Protein AF-A0A0D0BDY7-F1 (afdb_monomer)

Sequence (151 aa):
IKNIENAEEYLNKNLLCHIDEPFTLTHLISVMFHITQLKSVPLLAIEAIRAVAYIMKKHEANEIAETITNQITNNLSPRIAEHVIAAISPQVAKILSTSENLETIIKEAERLKSAVEREKEEKEERWRWQQSTLKKQQTPYMNPSMNATRP

Mean predicted aligned error: 12.8 Å

Structure (mmCIF, N/CA/C/O backbone):
data_AF-A0A0D0BDY7-F1
#
_entry.id   AF-A0A0D0BDY7-F1
#
loop_
_atom_site.group_PDB
_atom_site.id
_atom_site.type_symbol
_atom_site.label_atom_id
_atom_site.label_alt_id
_atom_site.label_comp_id
_atom_site.label_asym_id
_atom_site.label_entity_id
_atom_site.label_seq_id
_atom_site.pdbx_PDB_ins_code
_atom_site.Cartn_x
_atom_site.Cartn_y
_atom_site.Cartn_z
_atom_site.occupancy
_atom_site.B_iso_or_equiv
_atom_site.auth_seq_id
_atom_site.auth_comp_id
_atom_site.auth_asym_id
_atom_site.auth_atom_id
_atom_site.pdbx_PDB_model_num
ATOM 1 N N . ILE A 1 1 ? -28.225 -10.685 34.393 1.00 78.38 1 ILE A N 1
ATOM 2 C CA . ILE A 1 1 ? -28.077 -10.942 32.940 1.00 78.38 1 ILE A CA 1
ATOM 3 C C . ILE A 1 1 ? -27.504 -12.349 32.786 1.00 78.38 1 ILE A C 1
ATOM 5 O O . ILE A 1 1 ? -26.623 -12.680 33.569 1.00 78.38 1 ILE A O 1
ATOM 9 N N . LYS A 1 2 ? -28.070 -13.202 31.917 1.00 88.38 2 LYS A N 1
ATOM 10 C CA . LYS A 1 2 ? -27.731 -14.644 31.838 1.00 88.38 2 LYS A CA 1
ATOM 11 C C . LYS A 1 2 ? -27.155 -15.088 30.481 1.00 88.38 2 LYS A C 1
ATOM 13 O O . LYS A 1 2 ? -26.536 -16.140 30.421 1.00 88.38 2 LYS A O 1
ATOM 18 N N . ASN A 1 3 ? -27.356 -14.301 29.432 1.00 90.94 3 ASN A N 1
ATOM 19 C CA . ASN A 1 3 ? -26.882 -14.505 28.061 1.00 90.94 3 ASN A CA 1
ATOM 20 C C . ASN A 1 3 ? -26.781 -13.126 27.369 1.00 90.94 3 ASN A C 1
ATOM 22 O O . ASN A 1 3 ? -27.071 -12.100 27.999 1.00 90.94 3 ASN A O 1
ATOM 26 N N . ILE A 1 4 ? -26.350 -13.117 26.106 1.00 87.19 4 ILE A N 1
ATOM 27 C CA . ILE A 1 4 ? -26.159 -11.895 25.313 1.00 87.19 4 ILE A CA 1
ATOM 28 C C . ILE A 1 4 ? -27.511 -11.241 25.024 1.00 87.19 4 ILE A C 1
ATOM 30 O O . ILE A 1 4 ? -27.672 -10.052 25.272 1.00 87.19 4 ILE A O 1
ATOM 34 N N . GLU A 1 5 ? -28.516 -12.023 24.638 1.00 89.00 5 GLU A N 1
ATOM 35 C CA . GLU A 1 5 ? -29.842 -11.523 24.267 1.00 89.00 5 GLU A CA 1
ATOM 36 C C . GLU A 1 5 ? -30.500 -10.766 25.430 1.00 89.00 5 GLU A C 1
ATOM 38 O O . GLU A 1 5 ? -31.008 -9.660 25.259 1.00 89.00 5 GLU A O 1
ATOM 43 N N . ASN A 1 6 ? -30.410 -11.296 26.656 1.00 89.75 6 ASN A N 1
ATOM 44 C CA . ASN A 1 6 ? -30.928 -10.617 27.843 1.00 89.75 6 ASN A CA 1
ATOM 45 C C . ASN A 1 6 ? -30.099 -9.374 28.220 1.00 89.75 6 ASN A C 1
ATOM 47 O O . ASN A 1 6 ? -30.590 -8.527 28.970 1.00 89.75 6 ASN A O 1
ATOM 51 N N . ALA A 1 7 ? -28.834 -9.285 27.795 1.00 89.94 7 ALA A N 1
ATOM 52 C CA . ALA A 1 7 ? -27.998 -8.105 28.010 1.00 89.94 7 ALA A CA 1
ATOM 53 C C . ALA A 1 7 ? -28.418 -6.974 27.068 1.00 89.94 7 ALA A C 1
ATOM 55 O O . ALA A 1 7 ? -28.667 -5.859 27.522 1.00 89.94 7 ALA A O 1
ATOM 56 N N . GLU A 1 8 ? -28.563 -7.286 25.782 1.00 89.19 8 GLU A N 1
ATOM 57 C CA . GLU A 1 8 ? -29.018 -6.349 24.754 1.00 89.19 8 GLU A CA 1
ATOM 58 C C . GLU A 1 8 ? -30.440 -5.867 25.044 1.00 89.19 8 GLU A C 1
ATOM 60 O O . GLU A 1 8 ? -30.711 -4.667 25.037 1.00 89.19 8 GLU A O 1
ATOM 65 N N . GLU A 1 9 ? -31.340 -6.782 25.417 1.00 89.12 9 GLU A N 1
ATOM 66 C CA . GLU A 1 9 ? -32.703 -6.441 25.825 1.00 89.12 9 GLU A CA 1
ATOM 67 C C . GLU A 1 9 ? -32.711 -5.497 27.037 1.00 89.12 9 GLU A C 1
ATOM 69 O O . GLU A 1 9 ? -33.497 -4.550 27.083 1.00 89.12 9 GLU A O 1
ATOM 74 N N . TYR A 1 10 ? -31.824 -5.711 28.014 1.00 90.50 10 TYR A N 1
ATOM 75 C CA . TYR A 1 10 ? -31.689 -4.812 29.160 1.00 90.50 10 TYR A CA 1
ATOM 76 C C . TYR A 1 10 ? -31.228 -3.413 28.735 1.00 90.50 10 TYR A C 1
ATOM 78 O O . TYR A 1 10 ? -31.810 -2.424 29.185 1.00 90.50 10 TYR A O 1
ATOM 86 N N . LEU A 1 11 ? -30.206 -3.312 27.882 1.00 90.75 11 LEU A N 1
ATOM 87 C CA . LEU A 1 11 ? -29.693 -2.022 27.414 1.00 90.75 11 LEU A CA 1
ATOM 88 C C . LEU A 1 11 ? -30.750 -1.264 26.596 1.00 90.75 11 LEU A C 1
ATOM 90 O O . LEU A 1 11 ? -30.972 -0.078 26.846 1.00 90.75 11 LEU A O 1
ATOM 94 N N . ASN A 1 12 ? -31.476 -1.969 25.725 1.00 88.06 12 ASN A N 1
ATOM 95 C CA . ASN A 1 12 ? -32.577 -1.417 24.935 1.00 88.06 12 ASN A CA 1
ATOM 96 C C . ASN A 1 12 ? -33.722 -0.922 25.827 1.00 88.06 12 ASN A C 1
ATOM 98 O O . ASN A 1 12 ? -34.173 0.215 25.695 1.00 88.06 12 ASN A O 1
ATOM 102 N N . LYS A 1 13 ? -34.163 -1.738 26.795 1.00 89.19 13 LYS A N 1
ATOM 103 C CA . LYS A 1 13 ? -35.236 -1.373 27.739 1.00 89.19 13 LYS A CA 1
ATOM 104 C C . LYS A 1 13 ? -34.909 -0.137 28.572 1.00 89.19 13 LYS A C 1
ATOM 106 O O . LYS A 1 13 ? -35.816 0.610 28.926 1.00 89.19 13 LYS A O 1
ATOM 111 N N . ASN A 1 14 ? -33.634 0.068 28.895 1.00 88.56 14 ASN A N 1
ATOM 112 C CA . ASN A 1 14 ? -33.175 1.219 29.671 1.00 88.56 14 ASN A CA 1
ATOM 113 C C . ASN A 1 14 ? -32.758 2.412 28.797 1.00 88.56 14 ASN A C 1
ATOM 115 O O . ASN A 1 14 ? -32.240 3.387 29.338 1.00 88.56 14 ASN A O 1
ATOM 119 N N . LEU A 1 15 ? -32.986 2.351 27.478 1.00 88.38 15 LEU A N 1
ATOM 120 C CA . LEU A 1 15 ? -32.622 3.401 26.518 1.00 88.38 15 LEU A CA 1
ATOM 121 C C . LEU A 1 15 ? -31.127 3.767 26.581 1.00 88.38 15 LEU A C 1
ATOM 123 O O . LEU A 1 15 ? -30.750 4.928 26.431 1.00 88.38 15 LEU A O 1
ATOM 127 N N . LEU A 1 16 ? -30.275 2.771 26.849 1.00 88.75 16 LEU A N 1
ATOM 128 C CA . LEU A 1 16 ? -28.820 2.934 26.938 1.00 88.75 16 LEU A CA 1
ATOM 129 C C . LEU A 1 16 ? -28.112 2.679 25.602 1.00 88.75 16 LEU A C 1
ATOM 131 O O . LEU A 1 16 ? -26.951 3.053 25.462 1.00 88.75 16 LEU A O 1
ATOM 135 N N . CYS A 1 17 ? -28.799 2.061 24.641 1.00 85.94 17 CYS A N 1
ATOM 136 C CA . CYS A 1 17 ? -28.347 1.824 23.272 1.00 85.94 17 CYS A CA 1
ATOM 137 C C . CYS A 1 17 ? -29.480 2.096 22.273 1.00 85.94 17 CYS A C 1
ATOM 139 O O . CYS A 1 17 ? -30.655 2.140 22.646 1.00 85.94 17 CYS A O 1
ATOM 141 N N . HIS A 1 18 ? -29.119 2.277 21.002 1.00 78.00 18 HIS A N 1
ATOM 142 C CA . HIS A 1 18 ? -30.085 2.344 19.908 1.00 78.00 18 HIS A CA 1
ATOM 143 C C . HIS A 1 18 ? -30.484 0.931 19.481 1.00 78.00 18 HIS A C 1
ATOM 145 O O . HIS A 1 18 ? -29.632 0.055 19.337 1.00 78.00 18 HIS A O 1
ATOM 151 N N . ILE A 1 19 ? -31.786 0.729 19.282 1.00 72.81 19 ILE A N 1
ATOM 152 C CA . ILE A 1 19 ? -32.339 -0.529 18.779 1.00 72.81 19 ILE A CA 1
ATOM 153 C C . ILE A 1 19 ? -31.872 -0.699 17.322 1.00 72.81 19 ILE A C 1
ATOM 155 O O . ILE A 1 19 ? -31.860 0.272 16.567 1.00 72.81 19 ILE A O 1
ATOM 159 N N . ASP A 1 20 ? -31.476 -1.920 16.958 1.00 77.12 20 ASP A N 1
ATOM 160 C CA . ASP A 1 20 ? -31.032 -2.343 15.616 1.00 77.12 20 ASP A CA 1
ATOM 161 C C . ASP A 1 20 ? -29.631 -1.891 15.155 1.00 77.12 20 ASP A C 1
ATOM 163 O O . ASP A 1 20 ? -29.264 -2.113 13.999 1.00 77.12 20 ASP A O 1
ATOM 167 N N . GLU A 1 21 ? -28.804 -1.321 16.036 1.00 78.88 21 GLU A N 1
ATOM 168 C CA . GLU A 1 21 ? -27.406 -1.014 15.710 1.00 78.88 21 GLU A CA 1
ATOM 169 C C . GLU A 1 21 ? -26.455 -2.111 16.232 1.00 78.88 21 GLU A C 1
ATOM 171 O O . GLU A 1 21 ? -26.588 -2.544 17.380 1.00 78.88 21 GLU A O 1
ATOM 176 N N . PRO A 1 22 ? -25.481 -2.589 15.430 1.00 84.50 22 PRO A N 1
ATOM 177 C CA . PRO A 1 22 ? -24.513 -3.570 15.906 1.00 84.50 22 PRO A CA 1
ATOM 178 C C . PRO A 1 22 ? -23.632 -2.986 17.019 1.00 84.50 22 PRO A C 1
ATOM 180 O O . PRO A 1 22 ? -23.167 -1.847 16.933 1.00 84.50 22 PRO A O 1
ATOM 183 N N . PHE A 1 23 ? -23.324 -3.803 18.030 1.00 87.25 23 PHE A N 1
ATOM 184 C CA . PHE A 1 23 ? -22.431 -3.437 19.133 1.00 87.25 23 PHE A CA 1
ATOM 185 C C . PHE A 1 23 ? -20.962 -3.348 18.684 1.00 87.25 23 PHE A C 1
ATOM 187 O O . PHE A 1 23 ? -20.144 -4.226 18.950 1.00 87.25 23 PHE A O 1
ATOM 194 N N . THR A 1 24 ? -20.624 -2.258 17.995 1.00 89.56 24 THR A N 1
ATOM 195 C CA . THR A 1 24 ? -19.242 -1.868 17.679 1.00 89.56 24 THR A CA 1
ATOM 196 C C . THR A 1 24 ? -18.525 -1.308 18.912 1.00 89.56 24 THR A C 1
ATOM 198 O O . THR A 1 24 ? -19.160 -0.946 19.906 1.00 89.56 24 THR A O 1
ATOM 201 N N . LEU A 1 25 ? -17.193 -1.185 18.855 1.00 89.38 25 LEU A N 1
ATOM 202 C CA . LEU A 1 25 ? -16.420 -0.608 19.960 1.00 89.38 25 LEU A CA 1
ATOM 203 C C . LEU A 1 25 ? -16.844 0.844 20.257 1.00 89.38 25 LEU A C 1
ATOM 205 O O . LEU A 1 25 ? -17.083 1.181 21.418 1.00 89.38 25 LEU A O 1
ATOM 209 N N . THR A 1 26 ? -17.036 1.665 19.214 1.00 88.56 26 THR A N 1
ATOM 210 C CA . THR A 1 26 ? -17.611 3.018 19.321 1.00 88.56 26 THR A CA 1
ATOM 211 C C . THR A 1 26 ? -18.983 3.007 20.004 1.00 88.56 26 THR A C 1
ATOM 213 O O . THR A 1 26 ? -19.231 3.809 20.910 1.00 88.56 26 THR A O 1
ATOM 216 N N . HIS A 1 27 ? -19.870 2.085 19.618 1.00 90.38 27 HIS A N 1
ATOM 217 C CA . HIS A 1 27 ? -21.196 1.978 20.226 1.00 90.38 27 HIS A CA 1
ATOM 218 C C . HIS A 1 27 ? -21.088 1.640 21.722 1.00 90.38 27 HIS A C 1
ATOM 220 O O . HIS A 1 27 ? -21.709 2.299 22.556 1.00 90.38 27 HIS A O 1
ATOM 226 N N . LEU A 1 28 ? -20.244 0.672 22.093 1.00 91.50 28 LEU A N 1
ATOM 227 C CA . LEU A 1 28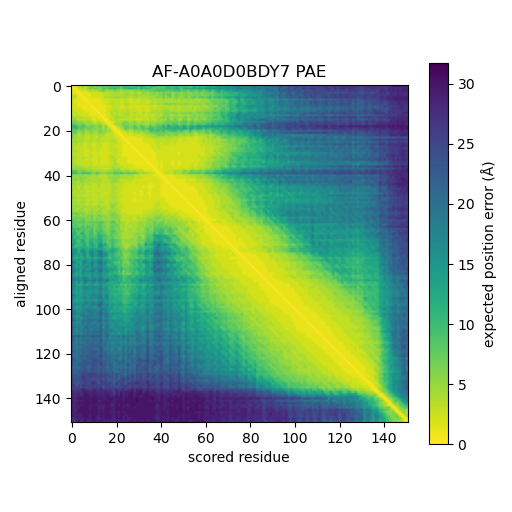 ? -20.022 0.292 23.494 1.00 91.50 28 LEU A CA 1
ATOM 228 C C . LEU A 1 28 ? -19.450 1.445 24.336 1.00 91.50 28 LEU A C 1
ATOM 230 O O . LEU A 1 28 ? -19.867 1.631 25.480 1.00 91.50 28 LEU A O 1
ATOM 234 N N . ILE A 1 29 ? -18.556 2.262 23.770 1.00 91.94 29 ILE A N 1
ATOM 235 C CA . ILE A 1 29 ? -18.049 3.486 24.413 1.00 91.94 29 ILE A CA 1
ATOM 236 C C . ILE A 1 29 ? -19.197 4.475 24.691 1.00 91.94 29 ILE A C 1
ATOM 238 O O . ILE A 1 29 ? -19.255 5.065 25.774 1.00 91.94 29 ILE A O 1
ATOM 242 N N . SER A 1 30 ? -20.138 4.629 23.753 1.00 91.25 30 SER A N 1
ATOM 243 C CA . SER A 1 30 ? -21.329 5.468 23.938 1.00 91.25 30 SER A CA 1
ATOM 244 C C . SER A 1 30 ? -22.257 4.927 25.028 1.00 91.25 30 SER A C 1
ATOM 246 O O . SER A 1 30 ? -22.672 5.681 25.907 1.00 91.25 30 SER A O 1
ATOM 248 N N . VAL A 1 31 ? -22.519 3.615 25.044 1.00 93.06 31 VAL A N 1
ATOM 249 C CA . VAL A 1 31 ? -23.297 2.940 26.105 1.00 93.06 31 VAL A CA 1
ATOM 250 C C . VAL A 1 31 ? -22.659 3.166 27.478 1.00 93.06 31 VAL A C 1
ATOM 252 O O . VAL A 1 31 ? -23.341 3.548 28.429 1.00 93.06 31 VAL A O 1
ATOM 255 N N . MET A 1 32 ? -21.338 2.997 27.591 1.00 93.50 32 MET A N 1
ATOM 256 C CA . MET A 1 32 ? -20.593 3.289 28.818 1.00 93.50 32 MET A CA 1
ATOM 257 C C . MET A 1 32 ? -20.769 4.745 29.255 1.00 93.50 32 MET A C 1
ATOM 259 O O . MET A 1 32 ? -21.017 5.009 30.433 1.00 93.50 32 MET A O 1
ATOM 263 N N . PHE A 1 33 ? -20.706 5.693 28.319 1.00 91.19 33 PHE A N 1
ATOM 264 C CA . PHE A 1 33 ? -20.936 7.103 28.614 1.00 91.19 33 PHE A CA 1
ATOM 265 C C . PHE A 1 33 ? -22.359 7.360 29.126 1.00 91.19 33 PHE A C 1
ATOM 267 O O . PHE A 1 33 ? -22.511 8.034 30.147 1.00 91.19 33 PHE A O 1
ATOM 274 N N . HIS A 1 34 ? -23.385 6.770 28.507 1.00 92.25 34 HIS A N 1
ATOM 275 C CA . HIS A 1 34 ? -24.771 6.866 28.980 1.00 92.25 34 HIS A CA 1
ATOM 276 C C . HIS A 1 34 ? -24.947 6.292 30.391 1.00 92.25 34 HIS A C 1
ATOM 278 O O . HIS A 1 34 ? -25.595 6.923 31.226 1.00 92.25 34 HIS A O 1
ATOM 284 N N . ILE A 1 35 ? -24.300 5.164 30.713 1.00 93.38 35 ILE A N 1
ATOM 285 C CA . ILE A 1 35 ? -24.311 4.604 32.074 1.0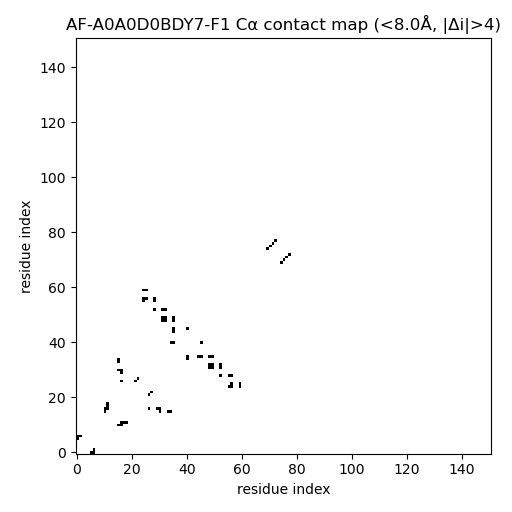0 93.38 35 ILE A CA 1
ATOM 286 C C . ILE A 1 35 ? -23.747 5.616 33.080 1.00 93.38 35 ILE A C 1
ATOM 288 O O . ILE A 1 35 ? -24.323 5.787 34.153 1.00 93.38 35 ILE A O 1
ATOM 292 N N . THR A 1 36 ? -22.680 6.351 32.742 1.00 94.50 36 THR A N 1
ATOM 293 C CA . THR A 1 36 ? -22.125 7.370 33.658 1.00 94.50 36 THR A CA 1
ATOM 294 C C . THR A 1 36 ? -23.054 8.553 33.933 1.00 94.50 36 THR A C 1
ATOM 296 O O . THR A 1 36 ? -22.817 9.296 34.883 1.00 94.50 36 THR A O 1
ATOM 299 N N . GLN A 1 37 ? -24.101 8.743 33.125 1.00 92.62 37 GLN A N 1
ATOM 300 C CA . GLN A 1 37 ? -25.092 9.808 33.305 1.00 92.62 37 GLN A CA 1
ATOM 301 C C . GLN A 1 37 ? -26.251 9.393 34.225 1.00 92.62 37 GLN A C 1
ATOM 303 O O . GLN A 1 37 ? -27.071 10.233 34.606 1.00 92.62 37 GLN A O 1
ATOM 308 N N . LEU A 1 38 ? -26.337 8.115 34.607 1.00 93.00 38 LEU A N 1
ATOM 309 C CA . LEU A 1 38 ? -27.370 7.623 35.512 1.00 93.00 38 LEU A CA 1
ATOM 310 C C . LEU A 1 38 ? -27.134 8.149 36.936 1.00 93.00 38 LEU A C 1
ATOM 312 O O . LEU A 1 38 ? -26.054 8.009 37.507 1.00 93.00 38 LEU A O 1
ATOM 316 N N . LYS A 1 39 ? -28.186 8.703 37.550 1.00 90.81 39 LYS A N 1
ATOM 317 C CA . LYS A 1 39 ? -28.124 9.361 38.872 1.00 90.81 39 LYS A CA 1
ATOM 318 C C . LYS A 1 39 ? -27.649 8.455 40.016 1.00 90.81 39 LYS A C 1
ATOM 320 O O . LYS A 1 39 ? -27.219 8.960 41.046 1.00 90.81 39 LYS A O 1
ATOM 325 N N . SER A 1 40 ? -27.772 7.138 39.867 1.00 93.62 40 SER A N 1
ATOM 326 C CA . SER A 1 40 ? -27.458 6.151 40.904 1.00 93.62 40 SER A CA 1
ATOM 327 C C . SER A 1 40 ? -26.023 5.621 40.849 1.00 93.62 40 SER A C 1
ATOM 329 O O . SER A 1 40 ? -25.674 4.770 41.665 1.00 93.62 40 SER A O 1
ATOM 331 N N . VAL A 1 41 ? -25.202 6.053 39.887 1.00 93.00 41 VAL A N 1
ATOM 332 C CA . VAL A 1 41 ? -23.857 5.495 39.697 1.00 93.00 41 VAL A CA 1
ATOM 333 C C . VAL A 1 41 ? -22.856 6.216 40.609 1.00 93.00 41 VAL A C 1
ATOM 335 O O . VAL A 1 41 ? -22.711 7.435 40.508 1.00 93.00 41 VAL A O 1
ATOM 338 N N . PRO A 1 42 ? -22.146 5.496 41.500 1.00 96.75 42 PRO A N 1
ATOM 339 C CA . PRO A 1 42 ? -21.138 6.101 42.366 1.00 96.75 42 PRO A CA 1
ATOM 340 C C . PRO A 1 42 ? -19.994 6.734 41.567 1.00 96.75 42 PRO A C 1
ATOM 342 O O . PRO A 1 42 ? -19.601 6.212 40.524 1.00 96.75 42 PRO A O 1
ATOM 345 N N . LEU A 1 43 ? -19.388 7.797 42.103 1.00 94.44 43 LEU A N 1
ATOM 346 C CA . LEU A 1 43 ? -18.288 8.516 41.444 1.00 94.44 43 LEU A CA 1
ATOM 347 C C . LEU A 1 43 ? -17.138 7.589 41.020 1.00 94.44 43 LEU A C 1
ATOM 349 O O . LEU A 1 43 ? -16.695 7.647 39.879 1.00 94.44 43 LEU A O 1
ATOM 353 N N . LEU A 1 44 ? -16.717 6.678 41.902 1.00 96.69 44 LEU A N 1
ATOM 354 C CA . LEU A 1 44 ? -15.647 5.722 41.604 1.00 96.69 44 LEU A CA 1
ATOM 355 C C . LEU A 1 44 ? -15.981 4.833 40.392 1.00 96.69 44 LEU A C 1
ATOM 357 O O . LEU A 1 44 ? -15.113 4.531 39.575 1.00 96.69 44 LEU A O 1
ATOM 361 N N . ALA A 1 45 ? -17.249 4.437 40.247 1.00 95.81 45 ALA A N 1
ATOM 362 C CA . ALA A 1 45 ? -17.700 3.661 39.099 1.00 95.81 45 ALA A CA 1
ATOM 363 C C . ALA A 1 45 ? -17.715 4.512 37.820 1.00 95.81 45 ALA A C 1
ATOM 365 O O . ALA A 1 45 ? -17.303 4.026 36.772 1.00 95.81 45 ALA A O 1
ATOM 366 N N . ILE A 1 46 ? -18.113 5.788 37.901 1.00 95.94 46 ILE A N 1
ATOM 367 C CA . ILE A 1 46 ? -18.035 6.730 36.770 1.00 95.94 46 ILE A CA 1
ATOM 368 C C . ILE A 1 46 ? -16.591 6.862 36.272 1.00 95.94 46 ILE A C 1
ATOM 370 O O . ILE A 1 46 ? -16.348 6.793 35.067 1.00 95.94 46 ILE A O 1
ATOM 374 N N . GLU A 1 47 ? -15.632 7.041 37.180 1.00 96.88 47 GLU A N 1
ATOM 375 C CA . GLU A 1 47 ? -14.215 7.181 36.830 1.00 96.88 47 GLU A CA 1
ATOM 376 C C . GLU A 1 47 ? -13.653 5.904 36.199 1.00 96.88 47 GLU A C 1
ATOM 378 O O . GLU A 1 47 ? -13.013 5.973 35.147 1.00 96.88 47 GLU A O 1
ATOM 383 N N . ALA A 1 48 ? -13.962 4.737 36.772 1.00 96.81 48 ALA A N 1
ATOM 384 C CA . ALA A 1 48 ? -13.562 3.450 36.212 1.00 96.81 48 ALA A CA 1
ATOM 385 C C . ALA A 1 48 ? -14.154 3.219 34.809 1.00 96.81 48 ALA A C 1
ATOM 387 O O . ALA A 1 48 ? -13.428 2.846 33.887 1.00 96.81 48 ALA A O 1
ATOM 388 N N . ILE A 1 49 ? -15.450 3.500 34.615 1.00 96.00 49 ILE A N 1
ATOM 389 C CA . ILE A 1 49 ? -16.123 3.377 33.312 1.00 96.00 49 ILE A CA 1
ATOM 390 C C . ILE A 1 49 ? -15.474 4.307 32.279 1.00 96.00 49 ILE A C 1
ATOM 392 O O . ILE A 1 49 ? -15.185 3.876 31.163 1.00 96.00 49 ILE A O 1
ATOM 396 N N . ARG A 1 50 ? -15.182 5.563 32.647 1.00 94.06 50 ARG A N 1
ATOM 397 C CA . ARG A 1 50 ? -14.489 6.511 31.757 1.00 94.06 50 ARG A CA 1
ATOM 398 C C . ARG A 1 50 ? -13.093 6.024 31.379 1.00 94.06 50 ARG A C 1
ATOM 400 O O . ARG A 1 50 ? -12.730 6.117 30.210 1.00 94.06 50 ARG A O 1
ATOM 407 N N . ALA A 1 51 ? -12.321 5.496 32.328 1.00 95.81 51 ALA A N 1
ATOM 408 C CA . ALA A 1 51 ? -10.985 4.971 32.053 1.00 95.81 51 ALA A CA 1
ATOM 409 C C . ALA A 1 51 ? -11.024 3.821 31.031 1.00 95.81 51 ALA A C 1
ATOM 411 O O . ALA A 1 51 ? -10.258 3.831 30.067 1.00 95.81 51 ALA A O 1
ATOM 412 N N . VAL A 1 52 ? -11.958 2.877 31.190 1.00 95.75 52 VAL A N 1
ATOM 413 C CA . VAL A 1 52 ? -12.139 1.772 30.235 1.00 95.75 52 VAL A CA 1
ATOM 414 C C . VAL A 1 52 ? -12.566 2.293 28.863 1.00 95.75 52 VAL A C 1
ATOM 416 O O . VAL A 1 52 ? -11.963 1.914 27.861 1.00 95.75 52 VAL A O 1
ATOM 419 N N . ALA A 1 53 ? -13.519 3.227 28.807 1.00 92.75 53 ALA A N 1
ATOM 420 C CA . ALA A 1 53 ? -13.951 3.849 27.556 1.00 92.75 53 ALA A CA 1
ATOM 421 C C . ALA A 1 53 ? -12.790 4.537 26.804 1.00 92.75 53 ALA A C 1
ATOM 423 O O . ALA A 1 53 ? -12.681 4.415 25.582 1.00 92.75 53 ALA A O 1
ATOM 424 N N . TYR A 1 54 ? -11.873 5.206 27.516 1.00 91.88 54 TYR A N 1
ATOM 425 C CA . TYR A 1 54 ? -10.668 5.788 26.910 1.00 91.88 54 TYR A CA 1
ATOM 426 C C . TYR A 1 54 ? -9.703 4.731 26.359 1.00 91.88 54 TYR A C 1
ATOM 428 O O . TYR A 1 54 ? -9.146 4.920 25.274 1.00 91.88 54 TYR A O 1
ATOM 436 N N . ILE A 1 55 ? -9.508 3.620 27.075 1.00 92.56 55 ILE A N 1
ATOM 437 C CA . ILE A 1 55 ? -8.670 2.505 26.608 1.00 92.56 55 ILE A CA 1
ATOM 438 C C . ILE A 1 55 ? -9.279 1.869 25.354 1.00 92.56 55 ILE A C 1
ATOM 440 O O . ILE A 1 55 ? -8.561 1.649 24.381 1.00 92.56 55 ILE A O 1
ATOM 444 N N . MET A 1 56 ? -10.595 1.640 25.342 1.00 92.38 56 MET A N 1
ATOM 445 C CA . MET A 1 56 ? -11.314 1.114 24.178 1.00 92.38 56 MET A CA 1
ATOM 446 C C . MET A 1 56 ? -11.159 2.042 22.971 1.00 92.38 56 MET A C 1
ATOM 448 O O . MET A 1 56 ? -10.759 1.591 21.903 1.00 92.38 56 MET A O 1
ATOM 452 N N . LYS A 1 57 ? -11.341 3.357 23.146 1.00 90.62 57 LYS A N 1
ATOM 453 C CA . LYS A 1 57 ? -11.155 4.330 22.058 1.00 90.62 57 LYS A CA 1
ATOM 454 C C . LYS A 1 57 ? -9.747 4.273 21.452 1.00 90.62 57 LYS A C 1
ATOM 456 O O . LYS A 1 57 ? -9.580 4.394 20.241 1.00 90.62 57 LYS A O 1
ATOM 461 N N . LYS A 1 58 ? -8.722 4.092 22.293 1.00 90.50 58 LYS A N 1
ATOM 462 C CA . LYS A 1 58 ? -7.339 3.908 21.832 1.00 90.50 58 LYS A CA 1
ATOM 463 C C . LYS A 1 58 ? -7.169 2.594 21.061 1.00 90.50 58 LYS A C 1
ATOM 465 O O . LYS A 1 58 ? -6.462 2.583 20.059 1.00 90.50 58 LYS A O 1
ATOM 470 N N . HIS A 1 59 ? -7.792 1.511 21.522 1.00 90.56 59 HIS A N 1
ATOM 471 C CA . HIS A 1 59 ? -7.752 0.215 20.844 1.00 90.56 59 HIS A CA 1
ATOM 472 C C . HIS A 1 59 ? -8.360 0.288 19.440 1.00 90.56 59 HIS A C 1
ATOM 474 O O . HIS A 1 59 ? -7.713 -0.113 18.482 1.00 90.56 59 HIS A O 1
ATOM 480 N N . GLU A 1 60 ? -9.545 0.882 19.303 1.00 90.75 60 GLU A N 1
ATOM 481 C CA . GLU A 1 60 ? -10.211 1.064 18.007 1.00 90.75 60 GLU A CA 1
ATOM 482 C C . GLU A 1 60 ? -9.354 1.872 17.025 1.00 90.75 60 GLU A C 1
ATOM 484 O O . GLU A 1 60 ? -9.176 1.482 15.873 1.00 90.75 60 GLU A O 1
ATOM 489 N N . ALA A 1 61 ? -8.749 2.970 17.491 1.00 88.69 61 ALA A N 1
ATOM 490 C CA . ALA A 1 61 ? -7.834 3.758 16.670 1.00 88.69 61 ALA A CA 1
ATOM 491 C C . ALA A 1 61 ? -6.611 2.943 16.207 1.00 88.69 61 ALA A C 1
ATOM 493 O O . ALA A 1 61 ? -6.167 3.099 15.068 1.00 88.69 61 ALA A O 1
ATOM 494 N N . ASN A 1 62 ? -6.085 2.063 17.064 1.00 91.00 62 ASN A N 1
ATOM 495 C CA . ASN A 1 62 ? -4.978 1.176 16.716 1.00 91.00 62 ASN A CA 1
ATOM 496 C C . ASN A 1 62 ? -5.388 0.116 15.685 1.00 91.00 62 ASN A C 1
ATOM 498 O O . ASN A 1 62 ? -4.652 -0.079 14.724 1.00 91.00 62 ASN A O 1
ATOM 502 N N . GLU A 1 63 ? -6.549 -0.526 15.837 1.00 91.25 63 GLU A N 1
ATOM 503 C CA . GLU A 1 63 ? -7.044 -1.516 14.865 1.00 91.25 63 GLU A CA 1
ATOM 504 C C . GLU A 1 63 ? -7.287 -0.891 13.487 1.00 91.25 63 GLU A C 1
ATOM 506 O O . GLU A 1 63 ? -6.944 -1.478 12.457 1.00 91.25 63 GLU A O 1
ATOM 511 N N . ILE A 1 64 ? -7.821 0.335 13.451 1.00 89.75 64 ILE A N 1
ATOM 512 C CA . ILE A 1 64 ? -7.972 1.099 12.207 1.00 89.75 64 ILE A CA 1
ATOM 513 C C . ILE A 1 64 ? -6.596 1.375 11.589 1.00 89.75 64 ILE A C 1
ATOM 515 O O . ILE A 1 64 ? -6.400 1.142 10.395 1.00 89.75 64 ILE A O 1
ATOM 519 N N . ALA A 1 65 ? -5.630 1.841 12.385 1.00 89.88 65 ALA A N 1
ATOM 520 C CA . ALA A 1 65 ? -4.278 2.122 11.906 1.00 89.88 65 ALA A CA 1
ATOM 521 C C . ALA A 1 65 ? -3.570 0.861 11.385 1.00 89.88 65 ALA A C 1
ATOM 523 O O . ALA A 1 65 ? -2.918 0.910 10.340 1.00 89.88 65 ALA A O 1
ATOM 524 N N . GLU A 1 66 ? -3.725 -0.272 12.068 1.00 93.31 66 GLU A N 1
ATOM 525 C CA . GLU A 1 66 ? -3.199 -1.567 11.639 1.00 93.31 66 GLU A CA 1
ATOM 526 C C . GLU A 1 66 ? -3.851 -2.021 10.331 1.00 93.31 66 GLU A C 1
ATOM 528 O O . GLU A 1 66 ? -3.153 -2.393 9.388 1.00 93.31 66 GLU A O 1
ATOM 533 N N . THR A 1 67 ? -5.175 -1.907 10.221 1.00 92.81 67 THR A N 1
ATOM 534 C CA . THR A 1 67 ? -5.914 -2.243 8.997 1.00 92.81 67 THR A CA 1
ATOM 535 C C . THR A 1 67 ? -5.438 -1.404 7.813 1.00 92.81 67 THR A C 1
ATOM 537 O O . THR A 1 67 ? -5.151 -1.949 6.746 1.00 92.81 67 THR A O 1
ATOM 540 N N . ILE A 1 68 ? -5.290 -0.089 8.000 1.00 92.94 68 ILE A N 1
ATOM 541 C CA . ILE A 1 68 ? -4.766 0.820 6.972 1.00 92.94 68 ILE A CA 1
ATOM 542 C C . ILE A 1 68 ? -3.333 0.435 6.600 1.00 92.94 68 ILE A C 1
ATOM 544 O O . ILE A 1 68 ? -3.009 0.325 5.418 1.00 92.94 68 ILE A O 1
ATOM 548 N N . THR A 1 69 ? -2.479 0.188 7.593 1.00 93.94 69 THR A N 1
ATOM 549 C CA . THR A 1 69 ? -1.081 -0.206 7.372 1.00 93.94 69 THR A CA 1
ATOM 550 C C . THR A 1 69 ? -1.004 -1.502 6.571 1.00 93.94 69 THR A C 1
ATOM 552 O O . THR A 1 69 ? -0.246 -1.583 5.604 1.00 93.94 69 THR A O 1
ATOM 555 N N . ASN A 1 70 ? -1.841 -2.484 6.901 1.00 93.69 70 ASN A N 1
ATOM 556 C CA . ASN A 1 70 ? -1.936 -3.750 6.184 1.00 93.69 70 ASN A CA 1
ATOM 557 C C . ASN A 1 70 ? -2.449 -3.560 4.752 1.00 93.69 70 ASN A C 1
ATOM 559 O O . ASN A 1 70 ? -1.892 -4.152 3.831 1.00 93.69 70 ASN A O 1
ATOM 563 N N . GLN A 1 71 ? -3.451 -2.708 4.522 1.00 94.44 71 GLN A N 1
ATOM 564 C CA . GLN A 1 71 ? -3.924 -2.398 3.166 1.00 94.44 71 GLN A CA 1
ATOM 565 C C . GLN A 1 71 ? -2.845 -1.708 2.319 1.00 94.44 71 GLN A C 1
ATOM 567 O O . GLN A 1 71 ? -2.635 -2.071 1.158 1.00 94.44 71 GLN A O 1
ATOM 572 N N . ILE A 1 72 ? -2.124 -0.745 2.894 1.00 94.19 72 ILE A N 1
ATOM 573 C CA . ILE A 1 72 ? -1.036 -0.044 2.204 1.00 94.19 72 ILE A CA 1
ATOM 574 C C . ILE A 1 72 ? 0.113 -1.005 1.894 1.00 94.19 72 ILE A C 1
ATOM 576 O O . ILE A 1 72 ? 0.619 -1.017 0.771 1.00 94.19 72 ILE A O 1
ATOM 580 N N . THR A 1 73 ? 0.517 -1.814 2.871 1.00 93.88 73 THR A N 1
ATOM 581 C CA . THR A 1 73 ? 1.700 -2.677 2.765 1.00 93.88 73 THR A CA 1
ATOM 582 C C . THR A 1 73 ? 1.437 -3.885 1.879 1.00 93.88 73 THR A C 1
ATOM 584 O O . THR A 1 73 ? 2.253 -4.197 1.018 1.00 93.88 73 THR A O 1
ATOM 587 N N . ASN A 1 74 ? 0.286 -4.540 2.037 1.00 92.69 74 ASN A N 1
ATOM 588 C CA . ASN A 1 74 ? 0.024 -5.827 1.388 1.00 92.69 74 ASN A CA 1
ATOM 589 C C . ASN A 1 74 ? -0.712 -5.699 0.052 1.00 92.69 74 ASN A C 1
ATOM 591 O O . ASN A 1 74 ? -0.749 -6.664 -0.704 1.00 92.69 74 ASN A O 1
ATOM 595 N N . ASN A 1 75 ? -1.315 -4.545 -0.250 1.00 92.94 75 ASN A N 1
ATOM 596 C CA . ASN A 1 75 ? -2.086 -4.370 -1.483 1.00 92.94 75 ASN A CA 1
ATOM 597 C C . ASN A 1 75 ? -1.562 -3.211 -2.327 1.00 92.94 75 ASN A C 1
ATOM 599 O O . ASN A 1 75 ? -1.159 -3.409 -3.472 1.00 92.94 75 ASN A O 1
ATOM 603 N N . LEU A 1 76 ? -1.524 -2.002 -1.766 1.00 93.75 76 LEU A N 1
ATOM 604 C CA . LEU A 1 76 ? -1.195 -0.823 -2.562 1.00 93.75 76 LEU A CA 1
ATOM 605 C C . LEU A 1 76 ? 0.285 -0.786 -2.970 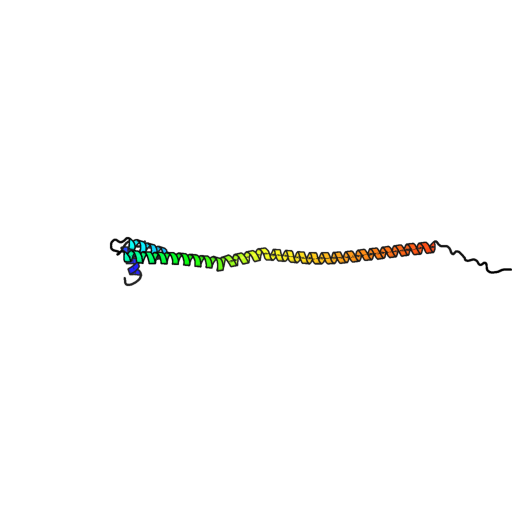1.00 93.75 76 LEU A C 1
ATOM 607 O O . LEU A 1 76 ? 0.588 -0.566 -4.141 1.00 93.75 76 LEU A O 1
ATOM 611 N N . SER A 1 77 ? 1.198 -1.034 -2.029 1.00 94.56 77 SER A N 1
ATOM 612 C CA . SER A 1 77 ? 2.645 -0.972 -2.280 1.00 94.56 77 SER A CA 1
ATOM 613 C C . SER A 1 77 ? 3.109 -1.954 -3.369 1.00 94.56 77 SER A C 1
ATOM 615 O O . SER A 1 77 ? 3.776 -1.502 -4.304 1.00 94.56 77 SER A O 1
ATOM 617 N N . PRO A 1 78 ? 2.721 -3.249 -3.349 1.00 94.56 78 PRO A N 1
ATOM 618 C CA . PRO A 1 78 ? 3.074 -4.190 -4.413 1.00 94.56 78 PRO A CA 1
ATOM 619 C C . PRO A 1 78 ? 2.540 -3.762 -5.781 1.00 94.56 78 PRO A C 1
ATOM 621 O O . PRO A 1 78 ? 3.279 -3.779 -6.760 1.00 94.56 78 PRO A O 1
ATOM 624 N N . ARG A 1 79 ? 1.291 -3.285 -5.849 1.00 95.00 79 ARG A N 1
ATOM 625 C CA . ARG A 1 79 ? 0.676 -2.847 -7.113 1.00 95.00 79 ARG A CA 1
ATOM 626 C C . ARG A 1 79 ? 1.356 -1.618 -7.704 1.00 95.00 79 ARG A C 1
ATOM 628 O O . ARG A 1 79 ? 1.508 -1.520 -8.919 1.00 95.00 79 ARG A O 1
ATOM 635 N N . ILE A 1 80 ? 1.776 -0.675 -6.859 1.00 94.31 80 ILE A N 1
ATOM 636 C CA . ILE A 1 80 ? 2.572 0.473 -7.309 1.00 94.31 80 ILE A CA 1
ATOM 637 C C . ILE A 1 80 ? 3.914 -0.015 -7.859 1.00 94.31 80 ILE A C 1
ATOM 639 O O . ILE A 1 80 ? 4.307 0.413 -8.942 1.00 94.31 80 ILE A O 1
ATOM 643 N N . ALA A 1 81 ? 4.593 -0.928 -7.159 1.00 95.19 81 ALA A N 1
ATOM 644 C CA . ALA A 1 81 ? 5.858 -1.487 -7.627 1.00 95.19 81 ALA A CA 1
ATOM 645 C C . ALA A 1 81 ? 5.701 -2.201 -8.981 1.00 95.19 81 ALA A C 1
ATOM 647 O O . ALA A 1 81 ? 6.473 -1.937 -9.901 1.00 95.19 81 ALA A O 1
ATOM 648 N N . GLU A 1 82 ? 4.669 -3.030 -9.142 1.00 95.94 82 GLU A N 1
ATOM 649 C CA . GLU A 1 82 ? 4.337 -3.695 -10.407 1.00 95.94 82 GLU A CA 1
ATOM 650 C C . GLU A 1 82 ? 4.097 -2.692 -11.539 1.00 95.94 82 GLU A C 1
ATOM 652 O O . GLU A 1 82 ? 4.649 -2.850 -12.628 1.00 95.94 82 GLU A O 1
ATO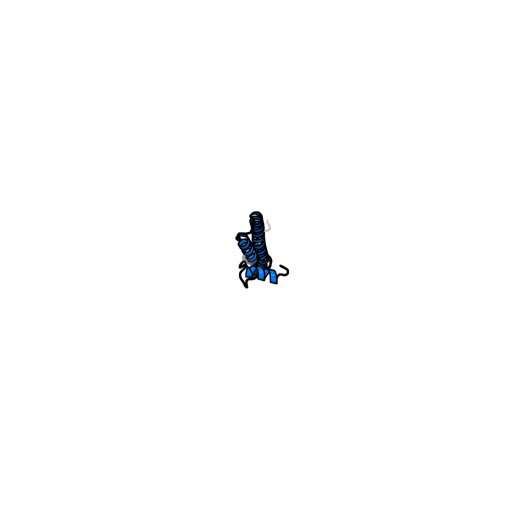M 657 N N . HIS A 1 83 ? 3.328 -1.628 -11.290 1.00 95.44 83 HIS A N 1
ATOM 658 C CA . HIS A 1 83 ? 3.091 -0.585 -12.287 1.00 95.44 83 HIS A CA 1
ATOM 659 C C . HIS A 1 83 ? 4.368 0.158 -12.680 1.00 95.44 83 HIS A C 1
ATOM 661 O O . HIS A 1 83 ? 4.584 0.415 -13.866 1.00 95.44 83 HIS A O 1
ATOM 667 N N . VAL A 1 84 ? 5.219 0.485 -11.707 1.00 95.50 84 VAL A N 1
ATOM 668 C CA . VAL A 1 84 ? 6.511 1.135 -11.957 1.00 95.50 84 VAL A CA 1
ATOM 669 C C . VAL A 1 84 ? 7.401 0.230 -12.806 1.00 95.50 84 VAL A C 1
ATOM 671 O O . VAL A 1 84 ? 7.947 0.688 -13.809 1.00 95.50 84 VAL A O 1
ATOM 674 N N . ILE A 1 85 ? 7.498 -1.058 -12.468 1.00 96.62 85 ILE A N 1
ATOM 675 C CA . ILE A 1 85 ? 8.250 -2.046 -13.251 1.00 96.62 85 ILE A CA 1
ATOM 676 C C . ILE A 1 85 ? 7.687 -2.128 -14.674 1.00 96.62 85 ILE A C 1
ATOM 678 O O . ILE A 1 85 ? 8.431 -1.960 -15.638 1.00 96.62 85 ILE A O 1
ATOM 682 N N . ALA A 1 86 ? 6.373 -2.296 -14.828 1.00 96.69 86 ALA A N 1
ATOM 683 C CA . ALA A 1 86 ? 5.730 -2.411 -16.135 1.00 96.69 86 ALA A CA 1
ATOM 684 C C . ALA A 1 86 ? 5.943 -1.170 -17.022 1.00 96.69 86 ALA A C 1
ATOM 686 O O . ALA A 1 86 ? 6.087 -1.301 -18.237 1.00 96.69 86 ALA A O 1
ATOM 687 N N . ALA A 1 87 ? 5.990 0.027 -16.432 1.00 96.00 87 ALA A N 1
ATOM 688 C CA . ALA A 1 87 ? 6.220 1.268 -17.166 1.00 96.00 87 ALA A CA 1
ATOM 689 C C . ALA A 1 87 ? 7.701 1.493 -17.519 1.00 96.00 87 ALA A C 1
ATOM 691 O O . ALA A 1 87 ? 8.010 1.975 -18.611 1.00 96.00 87 ALA A O 1
ATOM 692 N N . ILE A 1 88 ? 8.620 1.156 -16.609 1.00 95.50 88 ILE A N 1
ATOM 693 C CA . ILE A 1 88 ? 10.049 1.467 -16.750 1.00 95.50 88 ILE A CA 1
ATOM 694 C C . ILE A 1 88 ? 10.796 0.379 -17.525 1.00 95.50 88 ILE A C 1
ATOM 696 O O . ILE A 1 88 ? 11.639 0.705 -18.363 1.00 95.50 88 ILE A O 1
ATOM 700 N N . SER A 1 89 ? 10.489 -0.902 -17.306 1.00 97.12 89 SER A N 1
ATOM 701 C CA . SER A 1 89 ? 11.216 -2.017 -17.928 1.00 97.12 89 SER A CA 1
ATOM 702 C C . SER A 1 89 ? 11.283 -1.937 -19.460 1.00 97.12 89 SER A C 1
ATOM 704 O O . SER A 1 89 ? 12.381 -2.104 -19.996 1.00 97.12 89 SER A O 1
ATOM 706 N N . PRO A 1 90 ? 10.200 -1.608 -20.197 1.00 97.19 90 PRO A N 1
ATOM 707 C CA . PRO A 1 90 ? 10.277 -1.452 -21.651 1.00 97.19 90 PRO A CA 1
ATOM 708 C C . PRO A 1 90 ? 11.203 -0.309 -22.087 1.00 97.19 90 PRO A C 1
ATOM 710 O O . PRO A 1 90 ? 11.887 -0.413 -23.104 1.00 97.19 90 PRO A O 1
ATOM 713 N N . GLN A 1 91 ? 11.252 0.780 -21.312 1.00 96.62 91 GLN A N 1
ATOM 714 C CA . GLN A 1 91 ? 12.116 1.925 -21.608 1.00 96.6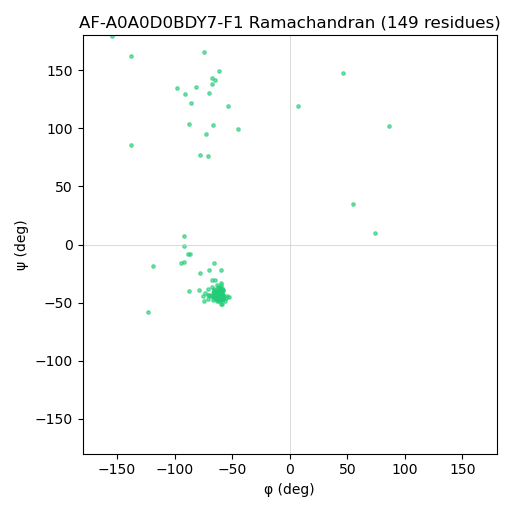2 91 GLN A CA 1
ATOM 715 C C . GLN A 1 91 ? 13.586 1.568 -21.396 1.00 96.62 91 GLN A C 1
ATOM 717 O O . GLN A 1 91 ? 14.419 1.866 -22.250 1.00 96.62 91 GLN A O 1
ATOM 722 N N . VAL A 1 92 ? 13.898 0.866 -20.303 1.00 97.06 92 VAL A N 1
ATOM 723 C CA . VAL A 1 92 ? 15.251 0.358 -20.033 1.00 97.06 92 VAL A CA 1
ATOM 724 C C . VAL A 1 92 ? 15.697 -0.605 -21.135 1.00 97.06 92 VAL A C 1
ATOM 726 O O . VAL A 1 92 ? 16.802 -0.461 -21.654 1.00 97.06 92 VAL A O 1
ATOM 729 N N . ALA A 1 93 ? 14.825 -1.522 -21.566 1.00 97.06 93 ALA A N 1
ATOM 730 C CA . ALA A 1 93 ? 15.117 -2.436 -22.671 1.00 97.06 93 ALA A CA 1
ATOM 731 C C . ALA A 1 93 ? 15.405 -1.690 -23.988 1.00 97.06 93 ALA A C 1
ATOM 733 O O . ALA A 1 93 ? 16.347 -2.027 -24.706 1.00 97.06 93 ALA A O 1
ATOM 734 N N . LYS A 1 94 ? 14.639 -0.634 -24.292 1.00 97.62 94 LYS A N 1
ATOM 735 C CA . LYS A 1 94 ? 14.854 0.195 -25.487 1.00 97.62 94 LYS A CA 1
ATOM 736 C C . LYS A 1 94 ? 16.185 0.948 -25.445 1.00 97.62 94 LYS A C 1
ATOM 738 O O . LYS A 1 94 ? 16.871 1.024 -26.466 1.00 97.62 94 LYS A O 1
ATOM 743 N N . ILE A 1 95 ? 16.550 1.499 -24.287 1.00 97.75 95 ILE A N 1
ATOM 744 C CA . ILE A 1 95 ? 17.839 2.177 -24.088 1.00 97.75 95 ILE A CA 1
ATOM 745 C C . ILE A 1 95 ? 18.986 1.190 -24.311 1.00 97.75 95 ILE A C 1
ATOM 747 O O . ILE A 1 95 ? 19.910 1.503 -25.060 1.00 97.75 95 ILE A O 1
ATOM 751 N N . LEU A 1 96 ? 18.894 -0.009 -23.728 1.00 97.50 96 LEU A N 1
ATOM 752 C CA . LEU A 1 96 ? 19.910 -1.049 -23.878 1.00 97.50 96 LEU A CA 1
ATOM 753 C C . LEU A 1 96 ? 20.104 -1.437 -25.350 1.00 97.50 96 LEU A C 1
ATOM 755 O O . LEU A 1 96 ? 21.213 -1.337 -25.864 1.00 97.50 96 LEU A O 1
ATOM 759 N N . SER A 1 97 ? 19.015 -1.752 -26.057 1.00 97.44 97 SER A N 1
ATOM 760 C CA . SER A 1 97 ? 19.072 -2.098 -27.485 1.00 97.44 97 SER A CA 1
ATOM 761 C C . SER A 1 97 ? 19.639 -0.962 -28.346 1.00 97.44 97 SER A C 1
ATOM 763 O O . SER A 1 97 ? 20.407 -1.193 -29.278 1.00 97.44 97 SER A O 1
ATOM 765 N N . THR A 1 98 ? 19.304 0.290 -28.026 1.00 97.88 98 THR A N 1
ATOM 766 C CA . THR A 1 98 ? 19.861 1.450 -28.739 1.00 97.88 98 THR A CA 1
ATOM 767 C C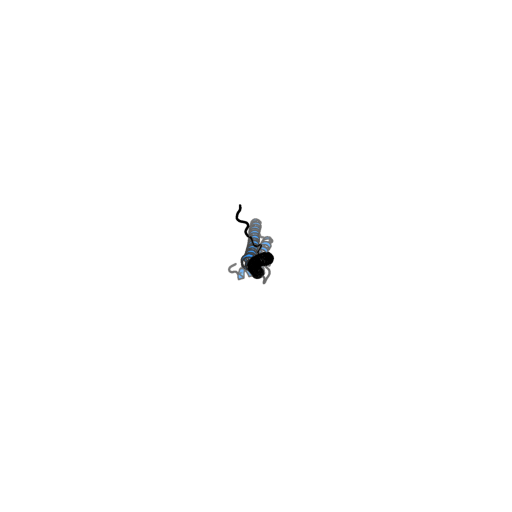 . THR A 1 98 ? 21.367 1.575 -28.504 1.00 97.88 98 THR A C 1
ATOM 769 O O . THR A 1 98 ? 22.105 1.889 -29.436 1.00 97.88 98 THR A O 1
ATOM 772 N N . SER A 1 99 ? 21.830 1.303 -27.282 1.00 97.56 99 SER A N 1
ATOM 773 C CA . SER A 1 99 ? 23.252 1.316 -26.935 1.00 97.56 99 SER A CA 1
ATOM 774 C C . SER A 1 99 ? 24.034 0.239 -27.690 1.00 97.56 99 SER A C 1
ATOM 776 O O . SER A 1 99 ? 25.093 0.531 -28.238 1.00 97.56 99 SER A O 1
ATOM 778 N N . GLU A 1 100 ? 23.500 -0.982 -27.771 1.00 97.12 100 GLU A N 1
ATOM 779 C CA . GLU A 1 100 ? 24.109 -2.093 -28.521 1.00 97.12 100 GLU A CA 1
ATOM 780 C C . GLU A 1 100 ? 24.201 -1.784 -30.026 1.00 97.12 100 GLU A C 1
ATOM 782 O O . GLU A 1 100 ? 25.231 -2.016 -30.671 1.00 97.12 100 GLU A O 1
ATOM 787 N N . ASN A 1 101 ? 23.147 -1.185 -30.589 1.00 97.81 101 ASN A N 1
ATOM 788 C CA . ASN A 1 101 ? 23.151 -0.736 -31.981 1.00 97.81 101 ASN A CA 1
ATOM 789 C C . ASN A 1 101 ? 24.201 0.356 -32.218 1.00 97.81 101 ASN A C 1
ATOM 791 O O . ASN A 1 101 ? 24.920 0.313 -33.216 1.00 97.81 101 ASN A O 1
ATOM 795 N N . LEU A 1 102 ? 24.321 1.319 -31.301 1.00 97.38 102 LEU A N 1
ATOM 796 C CA . LEU A 1 102 ? 25.318 2.381 -31.402 1.00 97.38 102 LEU A CA 1
ATOM 797 C C . LEU A 1 102 ? 26.747 1.826 -31.334 1.00 97.38 102 LEU A C 1
ATOM 799 O O . LEU A 1 102 ? 27.595 2.245 -32.119 1.00 97.38 102 LEU A O 1
ATOM 803 N N . GLU A 1 103 ? 27.007 0.856 -30.454 1.00 97.81 103 GLU A N 1
ATOM 804 C CA . GLU A 1 103 ? 28.304 0.174 -30.381 1.00 97.81 103 GLU A CA 1
ATOM 805 C C . GLU A 1 103 ? 28.652 -0.515 -31.709 1.00 97.81 103 GLU A C 1
ATOM 807 O O . GLU A 1 103 ? 29.784 -0.420 -32.189 1.00 97.81 103 GLU A O 1
ATOM 812 N N . THR A 1 104 ? 27.672 -1.165 -32.339 1.00 97.56 104 THR A N 1
ATOM 813 C CA . THR A 1 104 ? 27.852 -1.808 -33.649 1.00 97.56 104 THR A CA 1
ATOM 814 C C . THR A 1 104 ? 28.189 -0.783 -34.732 1.00 97.56 104 THR A C 1
ATOM 816 O O . THR A 1 104 ? 29.158 -0.963 -35.470 1.00 97.56 104 THR A O 1
ATOM 819 N N . ILE A 1 105 ? 27.457 0.334 -34.778 1.00 97.56 105 ILE A N 1
ATOM 820 C CA . ILE A 1 105 ? 27.700 1.427 -35.731 1.00 97.56 105 ILE A CA 1
ATOM 821 C C . ILE A 1 105 ? 29.103 2.021 -35.549 1.00 97.56 105 ILE A C 1
ATOM 823 O O . ILE A 1 105 ? 29.788 2.290 -36.536 1.00 97.56 105 ILE A O 1
ATOM 827 N N . ILE A 1 106 ? 29.559 2.205 -34.306 1.00 97.88 106 ILE A N 1
ATOM 828 C CA . ILE A 1 106 ? 30.910 2.709 -34.019 1.00 97.88 106 ILE A CA 1
ATOM 829 C C . ILE A 1 106 ? 31.970 1.754 -34.585 1.00 97.88 106 ILE A C 1
ATOM 831 O O . ILE A 1 106 ? 32.868 2.202 -35.299 1.00 97.88 106 ILE A O 1
ATOM 835 N N . LYS A 1 107 ? 31.833 0.442 -34.350 1.00 97.31 107 LYS A N 1
ATOM 836 C CA . LYS A 1 107 ? 32.761 -0.570 -34.891 1.00 97.31 107 LYS A CA 1
ATOM 837 C C . LYS A 1 107 ? 32.788 -0.568 -36.422 1.00 97.31 107 LYS A C 1
ATOM 839 O O . LYS A 1 107 ? 33.852 -0.692 -37.032 1.00 97.31 107 LYS A O 1
ATOM 844 N N . GLU A 1 108 ? 31.635 -0.412 -37.067 1.00 97.56 108 GLU A N 1
ATOM 845 C CA . GLU A 1 108 ? 31.557 -0.315 -38.528 1.00 97.56 108 GLU A CA 1
ATOM 846 C C . GLU A 1 108 ? 32.222 0.956 -39.064 1.00 97.56 108 GLU A C 1
ATOM 848 O O . GLU A 1 108 ? 32.962 0.891 -40.052 1.00 97.56 108 GLU A O 1
ATOM 853 N N . ALA A 1 109 ? 32.013 2.094 -38.397 1.00 97.50 109 ALA A N 1
ATOM 854 C CA . ALA A 1 109 ? 32.641 3.362 -38.748 1.00 97.50 109 ALA A CA 1
ATOM 855 C C . ALA A 1 109 ? 34.172 3.293 -38.625 1.00 97.50 109 ALA A C 1
ATOM 857 O O . ALA A 1 109 ? 34.882 3.771 -39.513 1.00 97.50 109 ALA A O 1
ATOM 858 N N . GLU A 1 110 ? 34.694 2.646 -37.580 1.00 97.81 110 GLU A N 1
ATOM 859 C CA . GLU A 1 110 ? 36.131 2.392 -37.422 1.00 97.81 110 GLU A CA 1
ATOM 860 C C . GLU A 1 110 ? 36.679 1.520 -38.555 1.00 97.81 110 GLU A C 1
ATOM 862 O O . GLU A 1 110 ? 37.695 1.861 -39.168 1.00 97.81 110 GLU A O 1
ATOM 867 N N . ARG A 1 111 ? 35.972 0.439 -38.909 1.00 97.12 111 ARG A N 1
ATOM 868 C CA . ARG A 1 111 ? 36.368 -0.438 -40.020 1.00 97.12 111 ARG A CA 1
ATOM 869 C C . ARG A 1 111 ? 36.401 0.307 -41.355 1.00 97.12 111 ARG A C 1
ATOM 871 O O . ARG A 1 111 ? 37.341 0.134 -42.132 1.00 97.12 111 ARG A O 1
ATOM 878 N N . LEU A 1 112 ? 35.383 1.127 -41.624 1.00 97.00 112 LEU A N 1
ATOM 879 C CA . LEU A 1 112 ? 35.306 1.965 -42.823 1.00 97.00 112 LEU A CA 1
ATOM 880 C C . LEU A 1 112 ? 36.449 2.979 -42.863 1.00 97.00 112 LEU A C 1
ATOM 882 O O . LEU A 1 112 ? 37.115 3.094 -43.890 1.00 97.00 112 LEU A O 1
ATOM 886 N N . LYS A 1 113 ? 36.736 3.649 -41.743 1.00 97.31 113 LYS A N 1
ATOM 887 C CA . LYS A 1 113 ? 37.864 4.580 -41.626 1.00 97.31 113 LYS A CA 1
ATOM 888 C C . LYS A 1 113 ? 39.190 3.903 -41.983 1.00 97.31 113 LYS A C 1
ATOM 890 O O . LYS A 1 113 ? 39.934 4.424 -42.809 1.00 97.31 113 LYS A O 1
ATOM 895 N N . SER A 1 114 ? 39.467 2.724 -41.423 1.00 97.00 114 SER A N 1
ATOM 896 C CA . SER A 1 114 ? 40.684 1.964 -41.742 1.00 97.00 114 SER A CA 1
ATOM 897 C C . SER A 1 114 ? 40.735 1.479 -43.195 1.00 97.00 114 SER A C 1
ATOM 899 O O . SER A 1 114 ? 41.818 1.331 -43.754 1.00 97.00 114 SER A O 1
ATOM 901 N N . ALA A 1 115 ? 39.592 1.200 -43.829 1.00 96.69 115 ALA A N 1
ATOM 902 C CA . ALA A 1 115 ? 39.550 0.846 -45.248 1.00 96.69 115 ALA A CA 1
ATOM 903 C C . ALA A 1 115 ? 39.861 2.049 -46.150 1.00 96.69 115 ALA A C 1
ATOM 905 O O . ALA A 1 115 ? 40.654 1.914 -47.079 1.00 96.69 115 ALA A O 1
ATOM 906 N N . VAL A 1 116 ? 39.288 3.216 -45.841 1.00 96.94 116 VAL A N 1
ATOM 907 C CA . VAL A 1 116 ? 39.529 4.463 -46.581 1.00 96.94 116 VAL A CA 1
ATOM 908 C C . VAL A 1 116 ? 40.992 4.893 -46.487 1.00 96.94 116 VAL A C 1
ATOM 910 O O . VAL A 1 116 ? 41.569 5.268 -47.505 1.00 96.94 116 VAL A O 1
ATOM 913 N N . GLU A 1 117 ? 41.612 4.810 -45.305 1.00 96.50 117 GLU A N 1
ATOM 914 C CA . GLU A 1 117 ? 43.027 5.182 -45.154 1.00 96.50 117 GLU A CA 1
ATOM 915 C C . GLU A 1 117 ? 43.939 4.269 -45.986 1.00 96.50 117 GLU A C 1
ATOM 917 O O . GLU A 1 117 ? 44.781 4.764 -46.729 1.00 96.50 117 GLU A O 1
ATOM 922 N N . ARG A 1 118 ? 43.697 2.949 -45.975 1.00 95.50 118 ARG A N 1
ATOM 923 C CA . ARG A 1 118 ? 44.441 2.006 -46.829 1.00 95.50 118 ARG A CA 1
ATOM 924 C C . ARG A 1 118 ? 44.270 2.302 -48.317 1.00 95.50 118 ARG A C 1
ATOM 926 O O . ARG A 1 118 ? 45.249 2.323 -49.051 1.00 95.50 118 ARG A O 1
ATOM 933 N N . GLU A 1 119 ? 43.043 2.559 -48.776 1.00 96.12 119 GLU A N 1
ATOM 934 C CA . GLU A 1 119 ? 42.801 2.884 -50.190 1.00 96.12 119 GLU A CA 1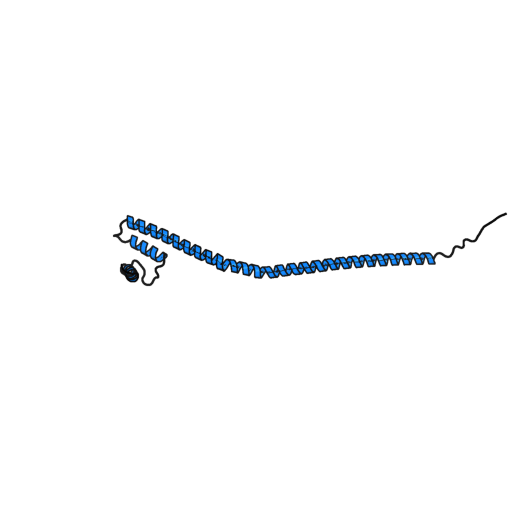
ATOM 935 C C . GLU A 1 119 ? 43.527 4.176 -50.603 1.00 96.12 119 GLU A C 1
ATOM 937 O O . GLU A 1 119 ? 44.030 4.296 -51.725 1.00 96.12 119 GLU A O 1
ATOM 942 N N . LYS A 1 120 ? 43.597 5.153 -49.695 1.00 95.31 120 LYS A N 1
ATOM 943 C CA . LYS A 1 120 ? 44.328 6.400 -49.912 1.00 95.31 120 LYS A CA 1
ATOM 944 C C . LYS A 1 120 ? 45.837 6.152 -50.015 1.00 95.31 120 LYS A C 1
ATOM 946 O O . LYS A 1 120 ? 46.439 6.616 -50.983 1.00 95.31 120 LYS A O 1
ATOM 951 N N . GLU A 1 121 ? 46.421 5.381 -49.098 1.00 95.56 121 GLU A N 1
ATOM 952 C CA . GLU A 1 121 ? 47.837 4.981 -49.137 1.00 95.56 121 GLU A CA 1
ATOM 953 C C . GLU A 1 121 ? 48.179 4.237 -50.440 1.00 95.56 121 GLU A C 1
ATOM 955 O O . GLU A 1 121 ? 49.129 4.599 -51.139 1.00 95.56 121 GLU A O 1
ATOM 960 N N . GLU A 1 122 ? 47.353 3.265 -50.841 1.00 95.00 122 GLU A N 1
ATOM 961 C CA . GLU A 1 122 ? 47.528 2.507 -52.087 1.00 95.00 122 GLU A CA 1
ATOM 962 C C . GLU A 1 122 ? 47.472 3.406 -53.334 1.00 95.00 122 GLU A C 1
ATOM 964 O O . GLU A 1 122 ? 48.247 3.231 -54.285 1.00 95.00 122 GLU A O 1
ATOM 969 N N . LYS A 1 123 ? 46.560 4.389 -53.364 1.00 94.88 123 LYS A N 1
ATOM 970 C CA . LYS A 1 123 ? 46.481 5.374 -54.458 1.00 94.88 123 LYS A CA 1
ATOM 971 C C . LYS A 1 123 ? 47.713 6.273 -54.494 1.00 94.88 123 LYS A C 1
ATOM 973 O O . LYS A 1 123 ? 48.233 6.530 -55.582 1.00 94.88 123 LYS A O 1
ATOM 978 N N . GLU A 1 124 ? 48.197 6.726 -53.340 1.00 95.00 124 GLU A N 1
ATOM 979 C CA . GLU A 1 124 ? 49.410 7.543 -53.236 1.00 95.00 124 GLU A CA 1
ATOM 980 C C . GLU A 1 124 ? 50.657 6.771 -53.690 1.00 95.00 124 GLU A C 1
ATOM 982 O O . GLU A 1 124 ? 51.482 7.297 -54.441 1.00 95.00 124 GLU A O 1
ATOM 987 N N . GLU A 1 125 ? 50.795 5.503 -53.303 1.00 94.81 125 GLU A N 1
ATOM 988 C CA . GLU A 1 125 ? 51.861 4.618 -53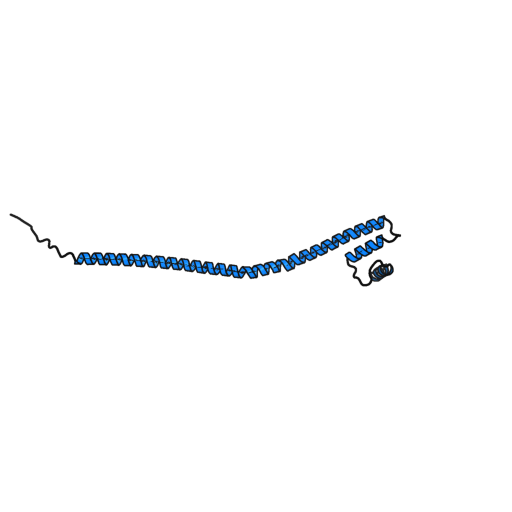.784 1.00 94.81 125 GLU A CA 1
ATOM 989 C C . GLU A 1 125 ? 51.802 4.405 -55.293 1.00 94.81 125 GLU A C 1
ATOM 991 O O . GLU A 1 125 ? 52.812 4.564 -55.986 1.00 94.81 125 GLU A O 1
ATOM 996 N N . ARG A 1 126 ? 50.611 4.120 -55.826 1.00 94.69 126 ARG A N 1
ATOM 997 C CA . ARG A 1 126 ? 50.399 3.956 -57.268 1.00 94.69 126 ARG A CA 1
ATOM 998 C C . ARG A 1 126 ? 50.770 5.220 -58.038 1.00 94.69 126 ARG A C 1
ATOM 1000 O O . ARG A 1 126 ? 51.451 5.133 -59.060 1.00 94.69 126 ARG A O 1
ATOM 1007 N N . TRP A 1 127 ? 50.366 6.388 -57.539 1.00 94.69 127 TRP A N 1
ATOM 1008 C CA . TRP A 1 127 ? 50.720 7.678 -58.127 1.00 94.69 127 TRP A CA 1
ATOM 1009 C C . TRP A 1 127 ? 52.235 7.907 -58.121 1.00 94.69 127 TRP A C 1
ATOM 1011 O O . TRP A 1 127 ? 52.818 8.245 -59.154 1.00 94.69 127 TRP A O 1
ATOM 1021 N N . ARG A 1 128 ? 52.905 7.651 -56.987 1.00 92.75 128 ARG A N 1
ATOM 1022 C CA . ARG A 1 128 ? 54.373 7.734 -56.882 1.00 92.75 128 ARG A CA 1
ATOM 1023 C C . ARG A 1 128 ? 55.067 6.809 -57.882 1.00 92.75 128 ARG A C 1
ATOM 1025 O O . ARG A 1 128 ? 56.011 7.229 -58.555 1.00 92.75 128 ARG A O 1
ATOM 1032 N N . TRP A 1 129 ? 54.584 5.576 -58.025 1.00 93.06 129 TRP A N 1
ATOM 1033 C CA . TRP A 1 129 ? 55.131 4.610 -58.974 1.00 93.06 129 TRP A CA 1
ATOM 1034 C C . TRP A 1 129 ? 54.975 5.077 -60.431 1.00 93.06 129 TRP A C 1
ATOM 1036 O O . TRP A 1 129 ? 55.955 5.070 -61.183 1.00 93.06 129 TRP A O 1
ATOM 1046 N N . GLN A 1 130 ? 53.795 5.577 -60.816 1.00 90.81 130 GLN A N 1
ATOM 1047 C CA . GLN A 1 130 ? 53.546 6.151 -62.148 1.00 90.81 130 GLN A CA 1
ATOM 1048 C C . GLN A 1 130 ? 54.467 7.343 -62.451 1.00 90.81 130 GLN A C 1
ATOM 1050 O O . GLN A 1 130 ? 55.080 7.410 -63.513 1.00 90.81 130 GLN A O 1
ATOM 1055 N N . GLN A 1 131 ? 54.646 8.257 -61.497 1.00 89.06 131 GLN A N 1
ATOM 1056 C CA . GLN A 1 131 ? 55.560 9.391 -61.665 1.00 89.06 131 GLN A CA 1
ATOM 1057 C C . GLN A 1 131 ? 57.019 8.938 -61.835 1.00 89.06 131 GLN A C 1
ATOM 1059 O O . GLN A 1 131 ? 57.757 9.485 -62.655 1.00 89.06 131 GLN A O 1
ATOM 1064 N N . SER A 1 132 ? 57.449 7.912 -61.092 1.00 88.12 132 SER A N 1
ATOM 1065 C CA . SER A 1 132 ? 58.812 7.376 -61.199 1.00 88.12 132 SER A CA 1
ATOM 1066 C C . SER A 1 132 ? 59.087 6.689 -62.545 1.00 88.12 132 SER A C 1
ATOM 1068 O O . SER A 1 132 ? 60.187 6.807 -63.084 1.00 88.12 132 SER A O 1
ATOM 1070 N N . THR A 1 133 ? 58.095 5.994 -63.107 1.00 86.56 133 THR A N 1
ATOM 1071 C CA . THR A 1 133 ? 58.215 5.286 -64.390 1.00 86.56 133 THR A CA 1
ATOM 1072 C C . THR A 1 133 ? 58.227 6.256 -65.567 1.00 86.56 133 THR A C 1
ATOM 1074 O O . THR A 1 133 ? 59.084 6.123 -66.440 1.00 86.56 133 THR A O 1
ATOM 1077 N N . LEU A 1 134 ? 57.376 7.287 -65.544 1.00 83.25 134 LEU A N 1
ATOM 1078 C CA . LEU A 1 134 ? 57.389 8.368 -66.538 1.00 83.25 134 LEU A CA 1
ATOM 1079 C C . LEU A 1 134 ? 58.744 9.092 -66.584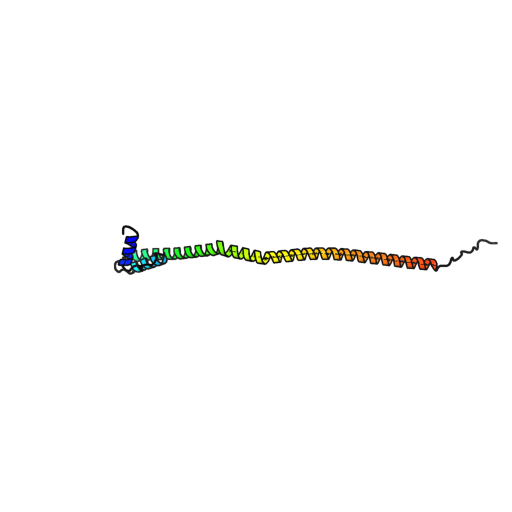 1.00 83.25 134 LEU A C 1
ATOM 1081 O O . LEU A 1 134 ? 59.294 9.301 -67.664 1.00 83.25 134 LEU A O 1
ATOM 1085 N N . LYS A 1 135 ? 59.339 9.395 -65.420 1.00 80.00 135 LYS A N 1
ATOM 1086 C CA . LYS A 1 135 ? 60.680 10.007 -65.346 1.00 80.00 135 LYS A CA 1
ATOM 1087 C C . LYS A 1 135 ? 61.772 9.136 -65.976 1.00 80.00 135 LYS A C 1
ATOM 1089 O O . LYS A 1 135 ? 62.642 9.667 -66.657 1.00 80.00 135 LYS A O 1
ATOM 1094 N N . LYS A 1 136 ? 61.724 7.812 -65.786 1.00 77.00 136 LYS A N 1
ATOM 1095 C CA . LYS A 1 136 ? 62.697 6.871 -66.378 1.00 77.00 136 LYS A CA 1
ATOM 1096 C C . LYS A 1 136 ? 62.586 6.769 -67.904 1.00 77.00 136 LYS A C 1
ATOM 1098 O O . LYS A 1 136 ? 63.590 6.522 -68.559 1.00 77.00 136 LYS A O 1
ATOM 1103 N N . GLN A 1 137 ? 61.392 6.954 -68.473 1.00 72.12 137 GLN A N 1
ATOM 1104 C CA . GLN A 1 137 ? 61.189 6.943 -69.930 1.00 72.12 137 GLN A CA 1
ATOM 1105 C C . GLN A 1 137 ? 61.632 8.252 -70.609 1.00 72.12 137 GLN A C 1
ATOM 1107 O O . GLN A 1 137 ? 61.968 8.240 -71.788 1.00 72.12 137 GLN A O 1
ATOM 1112 N N . GLN A 1 138 ? 61.665 9.371 -69.876 1.00 63.59 138 GLN A N 1
ATOM 1113 C CA . GLN A 1 138 ? 62.098 10.677 -70.388 1.00 63.59 138 GLN A CA 1
ATOM 1114 C C . GLN A 1 138 ? 63.609 10.928 -70.316 1.00 63.59 138 GLN A C 1
ATOM 1116 O O . GLN A 1 138 ? 64.060 11.922 -70.874 1.00 63.59 138 GLN A O 1
ATOM 1121 N N . THR A 1 139 ? 64.402 10.068 -69.672 1.00 53.47 139 THR A N 1
ATOM 1122 C CA . THR A 1 139 ? 65.871 10.124 -69.748 1.00 53.47 139 THR A CA 1
ATOM 1123 C C . THR A 1 139 ? 66.357 9.323 -70.960 1.00 53.47 139 THR A C 1
ATOM 1125 O O . THR A 1 139 ? 66.376 8.092 -70.881 1.00 53.47 139 THR A O 1
ATOM 1128 N N . PRO A 1 140 ? 66.766 9.956 -72.079 1.00 52.38 140 PRO A N 1
ATOM 1129 C CA . PRO A 1 140 ? 67.406 9.240 -73.172 1.00 52.38 140 PRO A CA 1
ATOM 1130 C C . PRO A 1 140 ? 68.764 8.741 -72.677 1.00 52.38 140 PRO A C 1
ATOM 1132 O O . PRO A 1 140 ? 69.439 9.444 -71.923 1.00 52.38 140 PRO A O 1
ATOM 1135 N N . TYR A 1 141 ? 69.163 7.545 -73.110 1.00 50.38 141 TYR A N 1
ATOM 1136 C CA . TYR A 1 141 ? 70.515 7.014 -72.946 1.00 50.38 141 TYR A CA 1
ATOM 1137 C C . TYR A 1 141 ? 71.559 8.094 -73.295 1.00 50.38 141 TYR A C 1
ATOM 1139 O O . TYR A 1 141 ? 71.871 8.326 -74.461 1.00 50.38 141 TYR A O 1
ATOM 1147 N N . MET A 1 142 ? 72.112 8.757 -72.278 1.00 49.12 142 MET A N 1
ATOM 1148 C CA . MET A 1 142 ? 73.363 9.494 -72.401 1.00 49.12 142 MET A CA 1
ATOM 1149 C C . MET A 1 142 ? 74.460 8.437 -72.502 1.00 49.12 142 MET A C 1
ATOM 1151 O O . MET A 1 142 ? 74.890 7.869 -71.502 1.00 49.12 142 MET A O 1
ATOM 1155 N N . ASN A 1 143 ? 74.831 8.118 -73.742 1.00 49.44 143 ASN A N 1
ATOM 1156 C CA . ASN A 1 143 ? 75.959 7.261 -74.085 1.00 49.44 143 ASN A CA 1
ATOM 1157 C C . ASN A 1 143 ? 77.228 7.796 -73.394 1.00 49.44 143 ASN A C 1
ATOM 1159 O O . ASN A 1 143 ? 77.649 8.910 -73.718 1.00 49.44 143 ASN A O 1
ATOM 1163 N N . PRO A 1 144 ? 77.896 7.037 -72.507 1.00 54.59 144 PRO A N 1
ATOM 1164 C CA . PRO A 1 144 ? 79.252 7.358 -72.102 1.00 54.59 144 PRO A CA 1
ATOM 1165 C C . PRO A 1 144 ? 80.180 6.906 -73.235 1.00 54.59 144 PRO A C 1
ATOM 1167 O O . PRO A 1 144 ? 80.798 5.844 -73.180 1.00 54.59 144 PRO A O 1
ATOM 1170 N N . SER A 1 145 ? 80.229 7.693 -74.314 1.00 48.72 145 SER A N 1
ATOM 1171 C CA . SER A 1 145 ? 81.246 7.525 -75.349 1.00 48.72 145 SER A CA 1
ATOM 1172 C C . SER A 1 145 ? 82.598 7.865 -74.739 1.00 48.72 145 SER A C 1
ATOM 1174 O O . SER A 1 145 ? 82.922 9.030 -74.521 1.00 48.72 145 SER A O 1
ATOM 1176 N N . MET A 1 146 ? 83.335 6.798 -74.437 1.00 52.41 146 MET A N 1
ATOM 1177 C CA . MET A 1 146 ? 84.785 6.663 -74.527 1.00 52.41 146 MET A CA 1
ATOM 1178 C C . MET A 1 146 ? 85.549 7.951 -74.857 1.00 52.41 146 MET A C 1
ATOM 1180 O O . MET A 1 146 ? 85.467 8.463 -75.969 1.00 52.41 146 MET A O 1
ATOM 1184 N N . ASN A 1 147 ? 86.420 8.359 -73.938 1.00 48.44 147 ASN A N 1
ATOM 1185 C CA . ASN A 1 147 ? 87.756 8.787 -74.329 1.00 48.44 147 ASN A CA 1
ATOM 1186 C C . ASN A 1 147 ? 88.761 8.210 -73.335 1.00 48.44 147 ASN A C 1
ATOM 1188 O O . ASN A 1 147 ? 89.126 8.814 -72.328 1.00 48.44 147 ASN A O 1
ATOM 1192 N N . ALA A 1 148 ? 89.157 6.977 -73.635 1.00 52.62 148 ALA A N 1
ATOM 1193 C CA . ALA A 1 148 ? 90.383 6.391 -73.147 1.00 52.62 148 ALA A CA 1
ATOM 1194 C C . ALA A 1 148 ? 91.495 6.695 -74.170 1.00 52.62 148 ALA A C 1
ATOM 1196 O O . ALA A 1 148 ? 91.346 6.388 -75.348 1.00 52.62 148 ALA A O 1
ATOM 1197 N N . THR A 1 149 ? 92.613 7.217 -73.654 1.00 52.66 149 THR A N 1
ATOM 1198 C CA . THR A 1 149 ? 93.992 6.915 -74.096 1.00 52.66 149 THR A CA 1
ATOM 1199 C C . THR A 1 149 ? 94.604 7.708 -75.273 1.00 52.66 149 THR A C 1
ATOM 1201 O O . THR A 1 149 ? 94.357 7.386 -76.425 1.00 52.66 149 THR A O 1
ATOM 1204 N N . ARG A 1 150 ? 95.478 8.677 -74.907 1.00 40.94 150 ARG A N 1
ATOM 1205 C CA . ARG A 1 150 ? 96.915 8.908 -75.278 1.00 40.94 150 ARG A CA 1
ATOM 1206 C C . ARG A 1 150 ? 97.380 8.818 -76.753 1.00 40.94 150 ARG A C 1
ATOM 1208 O O . ARG A 1 150 ? 96.879 7.981 -77.492 1.00 40.94 150 ARG A O 1
ATOM 1215 N N . PRO A 1 151 ? 98.397 9.605 -77.182 1.00 58.50 151 PRO A N 1
ATOM 1216 C CA . PRO A 1 151 ? 99.774 9.613 -76.632 1.00 58.50 151 PRO A CA 1
ATOM 1217 C C . PRO A 1 151 ? 100.156 10.845 -75.813 1.00 58.50 151 PRO A C 1
ATOM 1219 O O . PRO A 1 151 ? 99.844 11.971 -76.252 1.00 58.50 151 PRO A O 1
#

Organism: NCBI:txid930992

Secondary structure (DSSP, 8-state):
--SHHHHHHHHHHTTSS-TT----HHHHHHHHHHHHTSTT--HHHHHHHHHHHHHHHHHHHHHHHHHHHHHIIIIIHHHHHHHHHHHHHHHHHHHHHHHHHHHHHHHHHHHHHHHHHHHHHHHHHHHHHHHHHHHHHHS------------

pLDDT: mean 88.74, std 12.83, range [40.94, 97.88]

Foldseek 3Di:
DPDPVVVVVVCVVVVLADPPDDPDLVRVLSSLVSVLVDPPADPVSNVVSNVVSVVSVVVVVVVVVVVVVCCCVVPVVVVVVVVVCVVVVVVVVVVVVVVVVVVVVVVVVVVVVVVVVVVVVVVVVVVVVVVVVVVVVPDDPPDPDDDDDDD

Radius of gyration: 51.91 Å; Cα contacts (8 Å, |Δi|>4): 41; chains: 1; bounding box: 135×25×119 Å

Solvent-accessible surface area (backbone atoms only — not comparable to full-atom values): 8705 Å² total; per-residue (Å²): 124,90,53,68,68,55,43,53,51,49,35,46,75,67,68,42,49,69,84,95,61,78,88,41,73,71,50,50,37,49,31,47,54,49,53,58,68,43,92,84,59,51,69,70,56,38,54,51,47,52,52,51,38,52,53,50,55,53,48,53,54,49,53,53,51,50,52,52,49,48,46,44,61,75,48,50,48,56,52,52,50,50,51,50,47,67,64,44,52,61,54,54,53,51,53,51,54,50,50,55,52,50,54,52,52,50,54,50,50,52,54,49,52,58,51,53,52,51,53,49,52,53,49,52,51,51,51,52,51,53,56,54,52,53,55,59,72,70,56,72,86,77,74,84,74,77,86,79,81,85,135